Protein AF-A0A2V7QDY7-F1 (afdb_monomer_lite)

Radius of gyration: 29.7 Å; chains: 1; bounding box: 69×37×70 Å

Foldseek 3Di:
DWKAAPVQATQGDDPVNCQQQVHDCVQRHRDHPCVSCVVCPPHVNVVQLVVCLVPQDKDWDWDDGNHPVDPQKIWIWIWGQDPNRMIDIDIDIDHPPQDPVRVVVVVVVVVVVVVVVVLVVQQPDPDWDFDADPVGHTPDTHPNVCVVVVHDDPDD

pLDDT: mean 86.28, std 13.17, range [33.75, 97.44]

Sequence (156 aa):
MAAMAPDWTIAEWSAAAARIIAVPAERVLGRSIWTAFPAAKGTELERVFGEVFADGQPRTFLAPAGAPESPGTLLETRVTRGPGDHLTLAFRPVHEQLAPESRAAQLLSALEAERRLYLQLFSSLPTPGLVLTPDGQILDTNPEGAKLLGGADAAA

Structure (mmCIF, N/CA/C/O backbone):
data_AF-A0A2V7QDY7-F1
#
_entry.id   AF-A0A2V7QDY7-F1
#
loop_
_atom_site.group_PDB
_atom_site.id
_atom_site.type_symbol
_atom_site.label_atom_id
_atom_site.label_alt_id
_atom_site.label_comp_id
_atom_site.label_asym_id
_atom_site.label_entity_id
_atom_site.label_seq_id
_atom_site.pdbx_PDB_ins_code
_atom_site.Cartn_x
_atom_site.Cartn_y
_atom_site.Cartn_z
_atom_site.occupancy
_atom_site.B_iso_or_equiv
_atom_site.auth_seq_id
_atom_site.auth_comp_id
_atom_site.auth_asym_id
_atom_site.auth_atom_id
_atom_site.pdbx_PDB_model_num
ATOM 1 N N . MET A 1 1 ? -0.877 4.292 10.205 1.00 91.88 1 MET A N 1
ATOM 2 C CA . MET A 1 1 ? -1.957 3.748 11.048 1.00 91.88 1 MET A CA 1
ATOM 3 C C . MET A 1 1 ? -3.219 4.587 10.901 1.00 91.88 1 MET A C 1
ATOM 5 O O . MET A 1 1 ? -3.117 5.787 10.646 1.00 91.88 1 MET A O 1
ATOM 9 N N . ALA A 1 2 ? -4.375 3.959 11.048 1.00 95.31 2 ALA A N 1
ATOM 10 C CA . ALA A 1 2 ? -5.670 4.608 11.201 1.00 95.31 2 ALA A CA 1
ATOM 11 C C . ALA A 1 2 ? -6.451 3.923 12.328 1.00 95.31 2 ALA A C 1
ATOM 13 O O . ALA A 1 2 ? -6.161 2.768 12.652 1.00 95.31 2 ALA A O 1
ATOM 14 N N . ALA A 1 3 ? -7.431 4.616 12.898 1.00 96.31 3 ALA A N 1
ATOM 15 C CA . ALA A 1 3 ? -8.373 4.041 13.849 1.00 96.31 3 ALA A CA 1
ATOM 16 C C . ALA A 1 3 ? -9.804 4.360 13.420 1.00 96.31 3 ALA A C 1
ATOM 18 O O . ALA A 1 3 ? -10.085 5.466 12.953 1.00 96.31 3 ALA A O 1
ATOM 19 N N . MET A 1 4 ? -10.702 3.397 13.589 1.00 96.31 4 MET A N 1
ATOM 20 C CA . MET A 1 4 ? -12.127 3.551 13.325 1.00 96.31 4 MET A CA 1
ATOM 21 C C . MET A 1 4 ? -12.916 3.222 14.583 1.00 96.31 4 MET A C 1
ATOM 23 O O . MET A 1 4 ? -12.625 2.233 15.251 1.00 96.31 4 MET A O 1
ATOM 27 N N . ALA A 1 5 ? -13.910 4.041 14.884 1.00 96.50 5 ALA A N 1
ATOM 28 C CA . ALA A 1 5 ? -14.872 3.802 15.940 1.00 96.50 5 ALA A CA 1
ATOM 29 C C . ALA A 1 5 ? -15.863 2.677 15.552 1.00 96.50 5 ALA A C 1
ATOM 31 O O . ALA A 1 5 ? -15.967 2.321 14.371 1.00 96.50 5 ALA A O 1
ATOM 32 N N . PRO A 1 6 ? -16.608 2.116 16.526 1.00 94.38 6 PRO A N 1
ATOM 33 C CA . PRO A 1 6 ? -17.567 1.024 16.302 1.00 94.38 6 PRO A CA 1
ATOM 34 C C . PRO A 1 6 ? -18.679 1.315 15.284 1.00 94.38 6 PRO A C 1
ATOM 36 O O . PRO A 1 6 ? -19.265 0.399 14.716 1.00 94.38 6 PRO A O 1
ATOM 39 N N . ASP A 1 7 ? -18.982 2.590 15.052 1.00 95.06 7 ASP A N 1
ATOM 40 C CA . ASP A 1 7 ? -19.963 3.079 14.080 1.00 95.06 7 ASP A CA 1
ATOM 41 C C . ASP A 1 7 ? -19.372 3.271 12.668 1.00 95.06 7 ASP A C 1
ATOM 43 O O . ASP A 1 7 ? -20.009 3.866 11.797 1.00 95.06 7 ASP A O 1
ATOM 47 N N . TRP A 1 8 ? -18.158 2.761 12.435 1.00 95.50 8 TRP A N 1
ATOM 48 C CA . TRP A 1 8 ? -17.379 2.901 11.202 1.00 95.50 8 TRP A CA 1
ATOM 49 C C . TRP A 1 8 ? -16.825 4.306 10.941 1.00 95.50 8 TRP A C 1
ATOM 51 O O . TRP A 1 8 ? -16.327 4.568 9.840 1.00 95.50 8 TRP A O 1
ATOM 61 N N . THR A 1 9 ? -16.885 5.209 11.923 1.00 97.31 9 THR A N 1
ATOM 62 C CA . THR A 1 9 ? -16.315 6.555 11.814 1.00 97.31 9 THR A CA 1
ATOM 63 C C . THR A 1 9 ? -14.795 6.513 11.932 1.00 97.31 9 THR A C 1
ATOM 65 O O . THR A 1 9 ? -14.249 5.921 12.858 1.00 97.31 9 THR A O 1
ATOM 68 N N . ILE A 1 10 ? -14.080 7.168 11.018 1.00 97.31 10 ILE A N 1
ATOM 69 C CA . ILE A 1 10 ? -12.619 7.285 11.071 1.00 97.31 10 ILE A CA 1
ATOM 70 C C . ILE A 1 10 ? -12.250 8.270 12.187 1.00 97.31 10 ILE A C 1
ATOM 72 O O . ILE A 1 10 ? -12.399 9.485 12.035 1.00 97.31 10 ILE A O 1
ATOM 76 N N . ALA A 1 11 ? -11.778 7.733 13.310 1.00 97.00 11 ALA A N 1
ATOM 77 C CA . ALA A 1 11 ? -11.402 8.486 14.503 1.00 97.00 11 ALA A CA 1
ATOM 78 C C . ALA A 1 11 ? -9.972 9.035 14.408 1.00 97.00 11 ALA A C 1
ATOM 80 O O . ALA A 1 11 ? -9.704 10.152 14.843 1.00 97.00 11 ALA A O 1
ATOM 81 N N . GLU A 1 12 ? -9.059 8.276 13.793 1.00 96.56 12 GLU A N 1
ATOM 82 C CA . GLU A 1 12 ? -7.665 8.688 13.621 1.00 96.56 12 GLU A CA 1
ATOM 83 C C . GLU A 1 12 ? -7.138 8.367 12.226 1.00 96.56 12 GLU A C 1
ATOM 85 O O . GLU A 1 12 ? -7.426 7.318 11.644 1.00 96.56 12 GLU A O 1
ATOM 90 N N . TRP A 1 13 ? -6.282 9.253 11.718 1.00 97.19 13 TRP A N 1
ATOM 91 C CA . TRP A 1 13 ? -5.624 9.107 10.427 1.00 97.19 13 TRP A CA 1
ATOM 92 C C . TRP A 1 13 ? -4.207 9.677 10.490 1.00 97.19 13 TRP A C 1
ATOM 94 O O . TRP A 1 13 ? -4.002 10.888 10.481 1.00 97.19 13 TRP A O 1
ATOM 104 N N . SER A 1 14 ? -3.201 8.805 10.590 1.00 95.88 14 SER A N 1
ATOM 105 C CA . SER A 1 14 ? -1.805 9.262 10.690 1.00 95.88 14 SER A CA 1
ATOM 106 C C . SER A 1 14 ? -1.295 9.895 9.388 1.00 95.88 14 SER A C 1
ATOM 108 O O . SER A 1 14 ? -1.696 9.502 8.293 1.00 95.88 14 SER A O 1
ATOM 110 N N . ALA A 1 15 ? -0.281 10.761 9.487 1.00 93.69 15 ALA A N 1
ATOM 111 C CA . ALA A 1 15 ? 0.420 11.318 8.324 1.00 93.69 15 ALA A CA 1
ATOM 112 C C . ALA A 1 15 ? 1.029 10.239 7.400 1.00 93.69 15 ALA A C 1
ATOM 114 O O . ALA A 1 15 ? 1.154 10.429 6.192 1.00 93.69 15 ALA A O 1
ATOM 115 N N . ALA A 1 16 ? 1.410 9.079 7.948 1.00 90.25 16 ALA A N 1
ATOM 116 C CA . ALA A 1 16 ? 1.855 7.941 7.145 1.00 90.25 16 ALA A CA 1
ATOM 117 C C . ALA A 1 16 ? 0.703 7.306 6.349 1.00 90.25 16 ALA A C 1
ATOM 119 O O . ALA A 1 16 ? 0.884 7.005 5.175 1.00 90.25 16 ALA A O 1
ATOM 120 N N . ALA A 1 17 ? -0.481 7.154 6.956 1.00 91.50 17 ALA A N 1
ATOM 121 C CA . ALA A 1 17 ? -1.669 6.678 6.246 1.00 91.50 17 ALA A CA 1
ATOM 122 C C . ALA A 1 17 ? -2.072 7.644 5.123 1.00 91.50 17 ALA A C 1
ATOM 124 O O . ALA A 1 17 ? -2.329 7.198 4.009 1.00 91.50 17 ALA A O 1
ATOM 125 N N . ALA A 1 18 ? -2.032 8.955 5.385 1.00 92.38 18 ALA A N 1
ATOM 126 C CA . ALA A 1 18 ? -2.362 9.965 4.385 1.00 92.38 18 ALA A CA 1
ATOM 127 C C . ALA A 1 18 ? -1.483 9.884 3.133 1.00 92.38 18 ALA A C 1
ATOM 129 O O . ALA A 1 18 ? -1.994 9.995 2.022 1.00 92.38 18 ALA A O 1
ATOM 130 N N . ARG A 1 19 ? -0.182 9.632 3.311 1.00 88.38 19 ARG A N 1
ATOM 131 C CA . ARG A 1 19 ? 0.757 9.433 2.199 1.00 88.38 19 ARG A CA 1
ATOM 132 C C . ARG A 1 19 ? 0.502 8.118 1.462 1.00 88.38 19 ARG A C 1
ATOM 134 O O . ARG A 1 19 ? 0.282 8.132 0.263 1.00 88.38 19 ARG A O 1
ATOM 141 N N . ILE A 1 20 ? 0.451 6.993 2.180 1.00 86.25 20 ILE A N 1
ATOM 142 C CA . ILE A 1 20 ? 0.320 5.649 1.583 1.00 86.25 20 ILE A CA 1
ATOM 143 C C . ILE A 1 20 ? -0.996 5.469 0.810 1.00 86.25 20 ILE A C 1
ATOM 145 O O . ILE A 1 20 ? -1.027 4.823 -0.234 1.00 86.25 20 ILE A O 1
ATOM 149 N N . ILE A 1 21 ? -2.092 6.006 1.341 1.00 87.00 21 ILE A N 1
ATOM 150 C CA . ILE A 1 21 ? -3.426 5.906 0.735 1.00 87.00 21 ILE A CA 1
ATOM 151 C C . ILE A 1 21 ? -3.684 7.079 -0.228 1.00 87.00 21 ILE A C 1
ATOM 153 O O . ILE A 1 21 ? -4.682 7.075 -0.939 1.00 87.00 21 ILE A O 1
ATOM 157 N N . ALA A 1 22 ? -2.789 8.076 -0.261 1.00 89.00 22 ALA A N 1
ATOM 158 C CA . ALA A 1 22 ? -2.919 9.321 -1.018 1.00 89.00 22 ALA A CA 1
ATOM 159 C C . ALA A 1 22 ? -4.226 10.093 -0.741 1.00 89.00 22 ALA A C 1
ATOM 161 O O . ALA A 1 22 ? -4.786 10.750 -1.621 1.00 89.00 22 ALA A O 1
ATOM 162 N N . VAL A 1 23 ? -4.708 10.044 0.507 1.00 90.56 23 VAL A N 1
ATOM 163 C CA . VAL A 1 23 ? -5.884 10.800 0.958 1.00 90.56 23 VAL A CA 1
ATOM 164 C C . VAL A 1 23 ? -5.550 11.581 2.234 1.00 90.56 23 VAL A C 1
ATOM 166 O O . VAL A 1 23 ? -5.216 10.972 3.256 1.00 90.56 23 VAL A O 1
ATOM 169 N N . PRO A 1 24 ? -5.645 12.923 2.210 1.00 93.75 24 PRO A N 1
ATOM 170 C CA . PRO A 1 24 ? -5.319 13.759 3.359 1.00 93.75 24 PRO A CA 1
ATOM 171 C C . PRO A 1 24 ? -6.346 13.589 4.493 1.00 93.75 24 PRO A C 1
ATOM 173 O O . PRO A 1 24 ? -7.519 13.293 4.247 1.00 93.75 24 PRO A O 1
ATOM 176 N N . ALA A 1 25 ? -5.902 13.766 5.741 1.00 95.12 25 ALA A N 1
ATOM 177 C CA . ALA A 1 25 ? -6.690 13.472 6.943 1.00 95.12 25 ALA A CA 1
ATOM 178 C C . ALA A 1 25 ? -7.999 14.278 7.006 1.00 95.12 25 ALA A C 1
ATOM 180 O O . ALA A 1 25 ? -9.042 13.755 7.390 1.00 95.12 25 ALA A O 1
ATOM 181 N N . GLU A 1 26 ? -7.970 15.523 6.538 1.00 95.25 26 GLU A N 1
ATOM 182 C CA . GLU A 1 26 ? -9.091 16.467 6.533 1.00 95.25 26 GLU A CA 1
ATOM 183 C C . GLU A 1 26 ? -10.260 15.987 5.661 1.00 95.25 26 GLU A C 1
ATOM 185 O O . GLU A 1 26 ? -11.400 16.420 5.836 1.00 95.25 26 GLU A O 1
ATOM 190 N N . ARG A 1 27 ? -9.999 15.081 4.710 1.00 93.94 27 ARG A N 1
ATOM 191 C CA . ARG A 1 27 ? -11.042 14.501 3.857 1.00 93.94 27 ARG A CA 1
ATOM 192 C C . ARG A 1 27 ? -11.747 13.308 4.486 1.00 93.94 27 ARG A C 1
ATOM 194 O O . ARG A 1 27 ? -12.826 12.962 4.012 1.00 93.94 27 ARG A O 1
ATOM 201 N N . VAL A 1 28 ? -11.162 12.682 5.507 1.00 96.19 28 VAL A N 1
ATOM 202 C CA . VAL A 1 28 ? -11.609 11.374 6.014 1.00 96.19 28 VAL A CA 1
ATOM 203 C C . VAL A 1 28 ? -11.953 11.374 7.498 1.00 96.19 28 VAL A C 1
ATOM 205 O O . VAL A 1 28 ? -12.877 10.667 7.890 1.00 96.19 28 VAL A O 1
ATOM 208 N N . LEU A 1 29 ? -11.272 12.177 8.318 1.00 97.44 29 LEU A N 1
ATOM 209 C CA . LEU A 1 29 ? -11.525 12.245 9.756 1.00 97.44 29 LEU A CA 1
ATOM 210 C C . LEU A 1 29 ? -12.978 12.632 10.053 1.00 97.44 29 LEU A C 1
ATOM 212 O O . LEU A 1 29 ? -13.540 13.534 9.428 1.00 97.44 29 LEU A O 1
ATOM 216 N N . GLY A 1 30 ? -13.587 11.928 11.009 1.00 96.62 30 GLY A N 1
ATOM 217 C CA . GLY A 1 30 ? -14.977 12.138 11.420 1.00 96.62 30 GLY A CA 1
ATOM 218 C C . GLY A 1 30 ? -16.023 11.659 10.408 1.00 96.62 30 GLY A C 1
ATOM 219 O O . GLY A 1 30 ? -17.213 11.878 10.618 1.00 96.62 30 GLY A O 1
ATOM 220 N N . ARG A 1 31 ? -15.616 11.012 9.308 1.00 97.06 31 ARG A N 1
ATOM 221 C CA . ARG A 1 31 ? -16.533 10.426 8.320 1.00 97.06 31 ARG A CA 1
ATOM 222 C C . ARG A 1 31 ? -16.579 8.914 8.459 1.00 97.06 31 ARG A C 1
ATOM 224 O O . ARG A 1 31 ? -15.603 8.289 8.867 1.00 97.06 31 ARG A O 1
ATOM 231 N N . SER A 1 32 ? -17.691 8.320 8.035 1.00 96.06 32 SER A N 1
ATOM 232 C CA . SER A 1 32 ? -17.764 6.871 7.853 1.00 96.06 32 SER A CA 1
ATOM 233 C C . SER A 1 32 ? -16.788 6.417 6.763 1.00 96.06 32 SER A C 1
ATOM 235 O O . SER A 1 32 ? -16.738 7.025 5.686 1.00 96.06 32 SER A O 1
ATOM 237 N N . ILE A 1 33 ? -16.065 5.320 7.007 1.00 93.81 33 ILE A N 1
ATOM 238 C CA . ILE A 1 33 ? -15.167 4.695 6.024 1.00 93.81 33 ILE A CA 1
ATOM 239 C C . ILE A 1 33 ? -15.889 4.364 4.710 1.00 93.81 33 ILE A C 1
ATOM 241 O O . ILE A 1 33 ? -15.316 4.547 3.640 1.00 93.81 33 ILE A O 1
ATOM 245 N N . TRP A 1 34 ? -17.170 3.988 4.764 1.00 93.69 34 TRP A N 1
ATOM 246 C CA . TRP A 1 34 ? -17.971 3.650 3.580 1.00 93.69 34 TRP A CA 1
ATOM 247 C C . TRP A 1 34 ? -18.359 4.873 2.747 1.00 93.69 34 TRP A C 1
ATOM 249 O O . TRP A 1 34 ? -18.581 4.759 1.546 1.00 93.69 34 TRP A O 1
ATOM 259 N N . THR A 1 35 ? -18.416 6.051 3.367 1.00 93.75 35 THR A N 1
ATOM 260 C CA . THR A 1 35 ? -18.632 7.320 2.662 1.00 93.75 35 THR A CA 1
ATOM 261 C C . THR A 1 35 ? -17.321 7.860 2.100 1.00 93.75 35 THR A C 1
ATOM 263 O O . THR A 1 35 ? -17.300 8.403 0.999 1.00 93.75 35 THR A O 1
ATOM 266 N N . ALA A 1 36 ? -16.224 7.720 2.850 1.00 91.69 36 ALA A N 1
ATOM 267 C CA . ALA A 1 36 ? -14.896 8.151 2.424 1.00 91.69 36 ALA A CA 1
ATOM 268 C C . ALA A 1 36 ? -14.331 7.276 1.290 1.00 91.69 36 ALA A C 1
ATOM 270 O O . ALA A 1 36 ? -13.698 7.796 0.373 1.00 91.69 36 ALA A O 1
ATOM 271 N N . PHE A 1 37 ? -14.603 5.968 1.325 1.00 90.50 37 PHE A N 1
ATOM 272 C CA . PHE A 1 37 ? -14.146 4.985 0.343 1.00 90.50 37 PHE A CA 1
ATOM 273 C C . PHE A 1 37 ? -15.302 4.067 -0.098 1.00 90.50 37 PHE A C 1
ATOM 275 O O . PHE A 1 37 ? -15.333 2.890 0.262 1.00 90.50 37 PHE A O 1
ATOM 282 N N . PRO A 1 38 ? -16.251 4.559 -0.920 1.00 89.25 38 PRO A N 1
ATOM 283 C CA . PRO A 1 38 ? -17.413 3.772 -1.345 1.00 89.25 38 PRO A CA 1
ATOM 284 C C . PRO A 1 38 ? -17.046 2.487 -2.091 1.00 89.25 38 PRO A C 1
ATOM 286 O O . PRO A 1 38 ? -17.722 1.474 -1.947 1.00 89.25 38 PRO A O 1
ATOM 289 N N . ALA A 1 39 ? -15.942 2.512 -2.843 1.00 86.62 39 ALA A N 1
ATOM 290 C CA . ALA A 1 39 ? -15.431 1.358 -3.579 1.00 86.62 39 ALA A CA 1
ATOM 291 C C . ALA A 1 39 ? -14.932 0.219 -2.672 1.00 86.62 39 ALA A C 1
ATOM 293 O O . ALA A 1 39 ? -14.756 -0.896 -3.147 1.00 86.62 39 ALA A O 1
ATOM 294 N N . ALA A 1 40 ? -14.696 0.482 -1.382 1.00 85.38 40 ALA A N 1
ATOM 295 C CA . ALA A 1 40 ? -14.290 -0.545 -0.429 1.00 85.38 40 ALA A CA 1
ATOM 296 C C . ALA A 1 40 ? -15.477 -1.404 0.047 1.00 85.38 40 ALA A C 1
ATOM 298 O O . ALA A 1 40 ? -15.274 -2.503 0.570 1.00 85.38 40 ALA A O 1
ATOM 299 N N . LYS A 1 41 ? -16.713 -0.930 -0.147 1.00 87.12 41 LYS A N 1
ATOM 300 C CA . LYS A 1 41 ? -17.925 -1.676 0.192 1.00 87.12 41 LYS A CA 1
ATOM 301 C C . LYS A 1 41 ? -18.115 -2.856 -0.767 1.00 87.12 41 LYS A C 1
ATOM 303 O O . LYS A 1 41 ? -17.924 -2.722 -1.971 1.00 87.12 41 LYS A O 1
ATOM 308 N N . GLY A 1 42 ? -18.487 -4.012 -0.235 1.00 84.31 42 GLY A N 1
ATOM 309 C CA . GLY A 1 42 ? -18.626 -5.275 -0.959 1.00 84.31 42 GLY A CA 1
ATOM 310 C C . GLY A 1 42 ? -17.298 -5.968 -1.270 1.00 84.31 42 GLY A C 1
ATOM 311 O O . GLY A 1 42 ? -17.296 -6.990 -1.951 1.00 84.31 42 GLY A O 1
ATOM 312 N N . THR A 1 43 ? -16.171 -5.431 -0.793 1.00 88.25 43 THR A N 1
ATOM 313 C CA . THR A 1 43 ? -14.844 -6.029 -0.992 1.00 88.25 43 THR A CA 1
ATOM 314 C C . THR A 1 43 ? -14.416 -6.857 0.219 1.00 88.25 43 THR A C 1
ATOM 316 O O . THR A 1 43 ? -15.067 -6.858 1.267 1.00 88.25 43 THR A O 1
ATOM 319 N N . GLU A 1 44 ? -13.271 -7.532 0.103 1.00 86.38 44 GLU A N 1
ATOM 320 C CA . GLU A 1 44 ? -12.654 -8.252 1.218 1.00 86.38 44 GLU A CA 1
ATOM 321 C C . GLU A 1 44 ? -12.422 -7.364 2.453 1.00 86.38 44 GLU A C 1
ATOM 323 O O . GLU A 1 44 ? -12.499 -7.855 3.577 1.00 86.38 44 GLU A O 1
ATOM 328 N N . LEU A 1 45 ? -12.226 -6.057 2.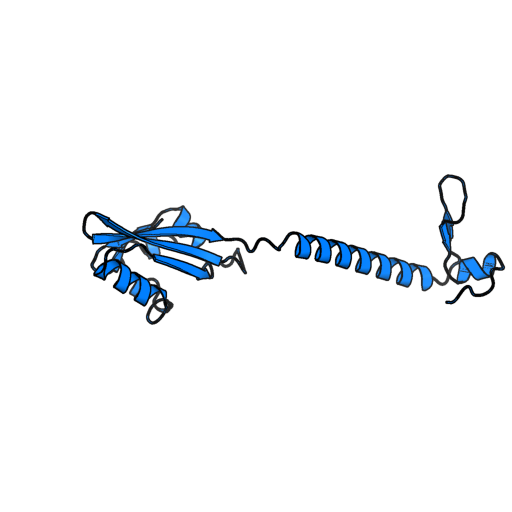267 1.00 88.31 45 LEU A N 1
ATOM 329 C CA . LEU A 1 45 ? -12.018 -5.113 3.361 1.00 88.31 45 LEU A CA 1
ATOM 330 C C . LEU A 1 45 ? -13.245 -5.014 4.283 1.00 88.31 45 LEU A C 1
ATOM 332 O O . LEU A 1 45 ? -13.091 -5.078 5.501 1.00 88.31 45 LEU A O 1
ATOM 336 N N . GLU A 1 46 ? -14.460 -4.928 3.728 1.00 92.44 46 GLU A N 1
ATOM 337 C CA . GLU A 1 46 ? -15.697 -4.901 4.528 1.00 92.44 46 GLU A CA 1
ATOM 338 C C . GLU A 1 46 ? -15.895 -6.206 5.301 1.00 92.44 46 GLU A C 1
ATOM 340 O O . GLU A 1 46 ? -16.188 -6.180 6.499 1.00 92.44 46 GLU A O 1
ATOM 345 N N . ARG A 1 47 ? -15.644 -7.345 4.645 1.00 93.25 47 ARG A N 1
ATOM 346 C CA . ARG A 1 47 ? -15.698 -8.665 5.282 1.00 93.25 47 ARG A CA 1
ATOM 347 C C . ARG A 1 47 ? -14.720 -8.750 6.454 1.00 93.25 47 ARG A C 1
ATOM 349 O O . ARG A 1 47 ? -15.128 -9.071 7.565 1.00 93.25 47 ARG A O 1
ATOM 356 N N . VAL A 1 48 ? -13.445 -8.426 6.229 1.00 93.94 48 VAL A N 1
ATOM 357 C CA . VAL A 1 48 ? -12.396 -8.493 7.257 1.00 93.94 48 VAL A CA 1
ATOM 358 C C . VAL A 1 48 ? -12.733 -7.601 8.446 1.00 93.94 48 VAL A C 1
ATOM 360 O O . VAL A 1 48 ? -12.575 -8.027 9.588 1.00 93.94 48 VAL A O 1
ATOM 363 N N . PHE A 1 49 ? -13.220 -6.386 8.205 1.00 94.56 49 PHE A N 1
ATOM 364 C CA . PHE A 1 49 ? -13.601 -5.480 9.283 1.00 94.56 49 PHE A CA 1
ATOM 365 C C . PHE A 1 49 ? -14.745 -6.043 10.122 1.00 94.56 49 PHE A C 1
ATOM 367 O O . PHE A 1 49 ? -14.640 -6.054 11.348 1.00 94.56 49 PHE A O 1
ATOM 374 N N . GLY A 1 50 ? -15.802 -6.546 9.477 1.00 93.81 50 GLY A N 1
ATOM 375 C CA . GLY A 1 50 ? -16.927 -7.171 10.167 1.00 93.81 50 GLY A CA 1
ATOM 376 C C . GLY A 1 50 ? -16.501 -8.382 10.995 1.00 93.81 50 GLY A C 1
ATOM 377 O O . GLY A 1 50 ? -16.908 -8.515 12.147 1.00 93.81 50 GLY A O 1
ATOM 378 N N . GLU A 1 51 ? -15.631 -9.230 10.447 1.00 95.81 51 GLU A N 1
ATOM 379 C CA . GLU A 1 51 ? -15.161 -10.414 11.156 1.00 95.81 51 GLU A CA 1
ATOM 380 C C . GLU A 1 51 ? -14.282 -10.054 12.368 1.00 95.81 51 GLU A C 1
ATOM 382 O O . GLU A 1 51 ? -14.551 -10.542 13.461 1.00 95.81 51 GLU A O 1
ATOM 387 N N . VAL A 1 52 ? -13.292 -9.159 12.217 1.00 96.81 52 VAL A N 1
ATOM 388 C CA . VAL A 1 52 ? -12.418 -8.716 13.330 1.00 96.81 52 VAL A CA 1
ATOM 389 C C . VAL A 1 52 ? -13.235 -8.015 14.413 1.00 96.81 52 VAL A C 1
ATOM 391 O O . VAL A 1 52 ? -12.945 -8.139 15.603 1.00 96.81 52 VAL A O 1
ATOM 394 N N . PHE A 1 53 ? -14.266 -7.271 14.019 1.00 93.94 53 PHE A N 1
ATOM 395 C CA . PHE A 1 53 ? -15.173 -6.649 14.970 1.00 93.94 53 PHE A CA 1
ATOM 396 C C . PHE A 1 53 ? -15.955 -7.706 15.767 1.00 93.94 53 PHE A C 1
ATOM 398 O O . PHE A 1 53 ? -16.046 -7.602 16.992 1.00 93.94 53 PHE A O 1
ATOM 405 N N . ALA A 1 54 ? -16.458 -8.748 15.095 1.00 93.44 54 ALA A N 1
ATOM 406 C CA . ALA A 1 54 ? -17.262 -9.807 15.701 1.00 93.44 54 ALA A CA 1
ATOM 407 C C . ALA A 1 54 ? -16.462 -10.738 16.627 1.00 93.44 54 ALA A C 1
ATOM 409 O O . ALA A 1 54 ? -16.891 -10.990 17.751 1.00 93.44 54 ALA A O 1
ATOM 410 N N . ASP A 1 55 ? -15.315 -11.248 16.171 1.00 95.12 55 ASP A N 1
ATOM 411 C CA . ASP A 1 55 ? -14.533 -12.260 16.897 1.00 95.12 55 ASP A CA 1
ATOM 412 C C . ASP A 1 55 ? -13.334 -11.688 17.674 1.00 95.12 55 ASP A C 1
ATOM 414 O O . ASP A 1 55 ? -12.747 -12.382 18.508 1.00 95.12 55 ASP A O 1
ATOM 418 N N . GLY A 1 56 ? -12.971 -10.425 17.425 1.00 93.81 56 GLY A N 1
ATOM 419 C CA . GLY A 1 56 ? -11.810 -9.765 18.027 1.00 93.81 56 GLY A CA 1
ATOM 420 C C . GLY A 1 56 ? -10.459 -10.280 17.520 1.00 93.81 56 GLY A C 1
ATOM 421 O O . GLY A 1 56 ? -9.420 -9.796 17.974 1.00 93.81 56 GLY A O 1
ATOM 422 N N . GLN A 1 57 ? -10.439 -11.244 16.597 1.00 96.38 57 GLN A N 1
ATOM 423 C CA . GLN A 1 57 ? -9.220 -11.871 16.104 1.00 96.38 57 GLN A CA 1
ATOM 424 C C . GLN A 1 57 ? -8.549 -10.986 15.053 1.00 96.38 57 GLN A C 1
ATOM 426 O O . GLN A 1 57 ? -9.191 -10.602 14.073 1.00 96.38 57 GLN A O 1
ATOM 431 N N . PRO A 1 58 ? -7.250 -10.669 15.207 1.00 96.62 58 PRO A N 1
ATOM 432 C CA . PRO A 1 58 ? -6.508 -9.913 14.210 1.00 96.62 58 PRO A CA 1
ATOM 433 C C . PRO A 1 58 ? -6.514 -10.593 12.842 1.00 96.62 58 PRO A C 1
ATOM 435 O O . PRO A 1 58 ? -6.297 -11.800 12.741 1.00 96.62 58 PRO A O 1
ATOM 438 N N . ARG A 1 59 ? -6.661 -9.802 11.781 1.00 97.12 59 ARG A N 1
ATOM 439 C CA . ARG A 1 59 ? -6.551 -10.277 10.396 1.00 97.12 59 ARG A CA 1
ATOM 440 C C . ARG A 1 59 ? -5.602 -9.393 9.601 1.00 97.12 59 ARG A C 1
ATOM 442 O O . ARG A 1 59 ? -5.521 -8.188 9.839 1.00 97.12 59 ARG A O 1
ATOM 449 N N . THR A 1 60 ? -4.907 -9.996 8.646 1.00 94.12 60 THR A N 1
ATOM 450 C CA . THR A 1 60 ? -4.016 -9.302 7.713 1.00 94.12 60 THR A CA 1
ATOM 451 C C . THR A 1 60 ? -4.412 -9.662 6.292 1.00 94.12 60 THR A C 1
ATOM 453 O O . THR A 1 60 ? -4.689 -10.826 6.014 1.00 94.12 60 THR A O 1
ATOM 456 N N . PHE A 1 61 ? -4.425 -8.678 5.400 1.00 89.62 61 PHE A N 1
ATOM 457 C CA . PHE A 1 61 ? -4.670 -8.887 3.975 1.00 89.62 61 PHE A CA 1
ATOM 458 C C . PHE A 1 61 ? -3.803 -7.948 3.132 1.00 89.62 61 PHE A C 1
ATOM 460 O O . PHE A 1 61 ? -3.276 -6.949 3.634 1.00 89.62 61 PHE A O 1
ATOM 467 N N . LEU A 1 62 ? -3.653 -8.284 1.850 1.00 88.00 62 LEU A N 1
ATOM 468 C CA . LEU A 1 62 ? -2.950 -7.472 0.861 1.00 88.00 62 LEU A CA 1
ATOM 469 C C . LEU A 1 62 ? -3.971 -6.777 -0.037 1.00 88.00 62 LEU A C 1
ATOM 471 O O . LEU A 1 62 ? -4.875 -7.417 -0.565 1.00 88.00 62 LEU A O 1
ATOM 475 N N . ALA A 1 63 ? -3.801 -5.475 -0.237 1.00 81.31 63 ALA A N 1
ATOM 476 C CA . ALA A 1 63 ? -4.588 -4.698 -1.187 1.00 81.31 63 ALA A CA 1
ATOM 477 C C . ALA A 1 63 ? -3.670 -3.796 -2.020 1.00 81.31 63 ALA A C 1
ATOM 479 O O . ALA A 1 63 ? -2.595 -3.435 -1.546 1.00 81.31 63 ALA A O 1
ATOM 480 N N . PRO A 1 64 ? -4.051 -3.397 -3.242 1.00 74.50 64 PRO A N 1
ATOM 481 C CA . PRO A 1 64 ? -3.297 -2.396 -3.991 1.00 74.50 64 PRO A CA 1
ATOM 482 C C . PRO A 1 64 ? -3.167 -1.099 -3.183 1.00 74.50 64 PRO A C 1
ATOM 484 O O . PRO A 1 64 ? -4.145 -0.636 -2.589 1.00 74.50 64 PRO A O 1
ATOM 487 N N . ALA A 1 65 ? -1.977 -0.496 -3.157 1.00 74.25 65 ALA A N 1
ATOM 488 C CA . ALA A 1 65 ? -1.828 0.840 -2.591 1.00 74.25 65 ALA A CA 1
ATOM 489 C C . ALA A 1 65 ? -2.632 1.855 -3.428 1.00 74.25 65 ALA A C 1
ATOM 491 O O . ALA A 1 65 ? -2.602 1.823 -4.656 1.00 74.25 65 ALA A O 1
ATOM 492 N N . GLY A 1 66 ? -3.348 2.769 -2.764 1.00 64.50 66 GLY A N 1
ATOM 493 C CA . GLY A 1 66 ? -4.149 3.807 -3.430 1.00 64.50 66 GLY A CA 1
ATOM 494 C C . GLY A 1 66 ? -3.328 4.966 -4.008 1.00 64.50 66 GLY A C 1
ATOM 495 O O . GLY A 1 66 ? -3.892 5.854 -4.645 1.00 64.50 66 GLY A O 1
ATOM 496 N N . ALA A 1 67 ? -2.011 4.984 -3.777 1.00 62.09 67 ALA A N 1
ATOM 497 C CA . ALA A 1 67 ? -1.143 6.079 -4.181 1.00 62.09 67 ALA A CA 1
ATOM 498 C C . ALA A 1 67 ? -0.719 5.969 -5.663 1.00 62.09 67 ALA A C 1
ATOM 500 O O . ALA A 1 67 ? -0.064 4.994 -6.043 1.00 62.09 67 ALA A O 1
ATOM 501 N N . PRO A 1 68 ? -1.018 6.980 -6.505 1.00 56.34 68 PRO A N 1
ATOM 502 C CA . PRO A 1 68 ? -0.671 6.966 -7.932 1.00 56.34 68 PRO A CA 1
ATOM 503 C C . PRO A 1 68 ? 0.844 7.019 -8.191 1.00 56.34 68 PRO A C 1
ATOM 505 O O . PRO A 1 68 ? 1.304 6.669 -9.272 1.00 56.34 68 PRO A O 1
ATOM 508 N N . GLU A 1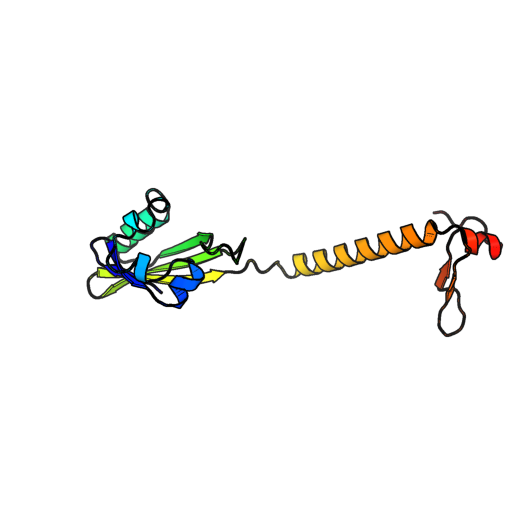 69 ? 1.623 7.435 -7.195 1.00 55.94 69 GLU A N 1
ATOM 509 C CA . GLU A 1 69 ? 3.085 7.554 -7.231 1.00 55.94 69 GLU A CA 1
ATOM 510 C C . GLU A 1 69 ? 3.833 6.226 -7.009 1.00 55.94 69 GLU A C 1
ATOM 512 O O . GLU A 1 69 ? 5.060 6.193 -7.061 1.00 55.94 69 GLU A O 1
ATOM 517 N N . SER A 1 70 ? 3.130 5.114 -6.761 1.00 57.62 70 SER A N 1
ATOM 518 C CA . SER A 1 70 ? 3.748 3.791 -6.565 1.00 57.62 70 SER A CA 1
ATOM 519 C C . SER A 1 70 ? 2.968 2.665 -7.263 1.00 57.62 70 SER A C 1
ATOM 521 O O . SER A 1 70 ? 2.449 1.762 -6.594 1.00 57.62 70 SER A O 1
ATOM 523 N N . PRO A 1 71 ? 2.874 2.685 -8.608 1.00 58.53 71 PRO A N 1
ATOM 524 C CA . PRO A 1 71 ? 2.221 1.618 -9.362 1.00 58.53 71 PRO A CA 1
ATOM 525 C C . PRO A 1 71 ? 2.893 0.264 -9.078 1.00 58.53 71 PRO A C 1
ATOM 527 O O . PRO A 1 71 ? 4.114 0.143 -9.139 1.00 58.53 71 PRO A O 1
ATOM 530 N N . GLY A 1 72 ? 2.091 -0.749 -8.733 1.00 64.62 72 GLY A N 1
ATOM 531 C CA . GLY A 1 72 ? 2.566 -2.105 -8.415 1.00 64.62 72 GLY A CA 1
ATOM 532 C C . GLY A 1 72 ? 2.957 -2.352 -6.951 1.00 64.62 72 GLY A C 1
ATOM 533 O O . GLY A 1 72 ? 3.353 -3.461 -6.612 1.00 64.62 72 GLY A O 1
ATOM 534 N N . THR A 1 73 ? 2.829 -1.368 -6.053 1.00 74.56 73 THR A N 1
ATOM 535 C CA . THR A 1 73 ? 3.039 -1.610 -4.614 1.00 74.56 73 THR A CA 1
ATOM 536 C C . THR A 1 73 ? 1.795 -2.225 -3.978 1.00 74.56 73 THR A C 1
ATOM 538 O O . THR A 1 73 ? 0.699 -1.663 -4.052 1.00 74.56 73 THR A O 1
ATOM 541 N N . LEU A 1 74 ? 1.975 -3.362 -3.304 1.00 83.81 74 LEU A N 1
ATOM 542 C CA . LEU A 1 74 ? 0.944 -3.946 -2.456 1.00 83.81 74 LEU A CA 1
ATOM 543 C C . LEU A 1 74 ? 1.023 -3.340 -1.058 1.00 83.81 74 LEU A C 1
ATOM 545 O O . LEU A 1 74 ? 2.093 -3.017 -0.544 1.00 83.81 74 LEU A O 1
ATOM 549 N N . LEU A 1 75 ? -0.131 -3.187 -0.432 1.00 87.38 75 LEU A N 1
ATOM 550 C CA . LEU A 1 75 ? -0.274 -2.706 0.923 1.00 87.38 75 LEU A CA 1
ATOM 551 C C . LEU A 1 75 ? -0.732 -3.846 1.823 1.00 87.38 75 LEU A C 1
ATOM 553 O O . LEU A 1 75 ? -1.876 -4.293 1.743 1.00 87.38 75 LEU A O 1
ATOM 557 N N . GLU A 1 76 ? 0.154 -4.281 2.713 1.00 91.50 76 GLU A N 1
ATOM 558 C CA . GLU A 1 76 ? -0.221 -5.148 3.820 1.00 91.50 76 GLU A CA 1
ATOM 559 C C . GLU A 1 76 ? -0.971 -4.317 4.859 1.00 91.50 76 GLU A C 1
ATOM 561 O O . GLU A 1 76 ? -0.441 -3.354 5.423 1.00 91.50 76 GLU A O 1
ATOM 566 N N . THR A 1 77 ? -2.227 -4.684 5.092 1.00 92.88 77 THR A N 1
ATOM 567 C CA . THR A 1 77 ? -3.084 -4.049 6.088 1.00 92.88 77 THR A CA 1
ATOM 568 C C . THR A 1 77 ? -3.382 -5.049 7.186 1.00 92.88 77 THR A C 1
ATOM 570 O O . THR A 1 77 ? -4.033 -6.066 6.954 1.00 92.88 77 THR A O 1
ATOM 573 N N . ARG A 1 78 ? -2.921 -4.743 8.399 1.00 95.69 78 ARG A N 1
ATOM 574 C CA . ARG A 1 78 ? -3.255 -5.496 9.607 1.00 95.69 78 ARG A CA 1
ATOM 575 C C . ARG A 1 78 ? -4.357 -4.775 10.366 1.00 95.69 78 ARG A C 1
ATOM 577 O O . ARG A 1 78 ? -4.196 -3.610 10.725 1.00 95.69 78 ARG A O 1
ATOM 584 N N . VAL A 1 79 ? -5.438 -5.491 10.639 1.00 97.19 79 VAL A N 1
ATOM 585 C CA . VAL A 1 79 ? -6.619 -5.005 11.351 1.00 97.19 79 VAL A CA 1
ATOM 586 C C . VAL A 1 79 ? -6.689 -5.684 12.712 1.00 97.19 79 VAL A C 1
ATOM 588 O O . VAL A 1 79 ? -6.591 -6.907 12.813 1.00 97.19 79 VAL A O 1
ATOM 591 N N . THR A 1 80 ? -6.851 -4.892 13.766 1.00 97.19 80 THR A N 1
ATOM 592 C CA . THR A 1 80 ? -6.970 -5.366 15.151 1.00 97.19 80 THR A CA 1
ATOM 593 C C . THR A 1 80 ? -8.084 -4.624 15.871 1.00 97.19 80 THR A C 1
ATOM 595 O O . THR A 1 80 ? -8.229 -3.420 15.673 1.00 97.19 80 THR A O 1
ATOM 598 N N . ARG A 1 81 ? -8.816 -5.298 16.762 1.00 97.31 81 ARG A N 1
ATOM 599 C CA . ARG A 1 81 ? -9.735 -4.639 17.698 1.00 97.31 81 ARG A CA 1
ATOM 600 C C . ARG A 1 81 ? -8.953 -4.127 18.912 1.00 97.31 81 ARG A C 1
ATOM 602 O O . ARG A 1 81 ? -8.265 -4.895 19.579 1.00 97.31 81 ARG A O 1
ATOM 609 N N . GLY A 1 82 ? -9.007 -2.822 19.140 1.00 91.31 82 GLY A N 1
ATOM 610 C CA . GLY A 1 82 ? -8.370 -2.102 20.238 1.00 91.31 82 GLY A CA 1
ATOM 611 C C . GLY A 1 82 ? -9.367 -1.684 21.328 1.00 91.31 82 GLY A C 1
ATOM 612 O O . GLY A 1 82 ? -10.520 -2.121 21.325 1.00 91.31 82 GLY A O 1
ATOM 613 N N . PRO A 1 83 ? -8.936 -0.840 22.283 1.00 88.94 83 PRO A N 1
ATOM 614 C CA . PRO A 1 83 ? -9.784 -0.352 23.369 1.00 88.94 83 PRO A CA 1
ATOM 615 C C . PRO A 1 83 ? -11.051 0.354 22.869 1.00 88.94 83 PRO A C 1
ATOM 617 O O . PRO A 1 83 ? -11.033 1.028 21.840 1.00 88.94 83 PRO A O 1
ATOM 620 N N . GLY A 1 84 ? -12.152 0.217 23.615 1.00 90.06 84 GLY A N 1
ATOM 621 C CA . GLY A 1 84 ? -13.432 0.839 23.255 1.00 90.06 84 GLY A CA 1
ATOM 622 C C . GLY A 1 84 ? -13.977 0.368 21.904 1.00 90.06 84 GLY A C 1
ATOM 623 O O . GLY A 1 84 ? -14.612 1.152 21.204 1.00 90.06 84 GLY A O 1
ATOM 624 N N . ASP A 1 85 ? -13.661 -0.868 21.509 1.00 92.88 85 ASP A N 1
ATOM 625 C CA . ASP A 1 85 ? -14.088 -1.509 20.259 1.00 92.88 85 ASP A CA 1
ATOM 626 C C . ASP A 1 85 ? -13.668 -0.789 18.979 1.00 92.88 85 ASP A C 1
ATOM 628 O O . ASP A 1 85 ? -14.225 -1.017 17.907 1.00 92.88 85 ASP A O 1
ATOM 632 N N . HIS A 1 86 ? -12.634 0.044 19.070 1.00 95.56 86 HIS A N 1
ATOM 633 C CA . HIS A 1 86 ? -12.071 0.678 17.893 1.00 95.56 86 HIS A CA 1
ATOM 634 C C . HIS A 1 86 ? -11.291 -0.339 17.064 1.00 95.56 86 HIS A C 1
ATOM 636 O O . HIS A 1 86 ? -10.512 -1.128 17.596 1.00 95.56 86 HIS A O 1
ATOM 642 N N . LEU A 1 87 ? -11.441 -0.298 15.745 1.00 96.94 87 LEU A N 1
ATOM 643 C CA . LEU A 1 87 ? -10.573 -1.043 14.841 1.00 96.94 87 LEU A CA 1
ATOM 644 C C . LEU A 1 87 ? -9.335 -0.208 14.530 1.00 96.94 87 LEU A C 1
ATOM 646 O O . LEU A 1 87 ? -9.433 0.908 14.026 1.00 96.94 87 LEU A O 1
ATOM 650 N N . THR A 1 88 ? -8.159 -0.760 14.798 1.00 96.88 88 THR A N 1
ATOM 651 C CA . THR A 1 88 ? -6.872 -0.173 14.426 1.00 96.88 88 THR A CA 1
ATOM 652 C C . THR A 1 88 ? -6.351 -0.839 13.163 1.00 96.88 88 THR A C 1
ATOM 654 O O . THR A 1 88 ? -6.309 -2.065 13.065 1.00 96.88 88 THR A O 1
ATOM 657 N N . LEU A 1 89 ? -5.942 -0.018 12.198 1.00 95.25 89 LEU A N 1
ATOM 658 C CA . LEU A 1 89 ? -5.385 -0.443 10.922 1.00 95.25 89 LEU A CA 1
ATOM 659 C C . LEU A 1 89 ? -3.921 -0.022 10.850 1.00 95.25 89 LEU A C 1
ATOM 661 O O . LEU A 1 89 ? -3.604 1.172 10.787 1.00 95.25 89 LEU A O 1
ATOM 665 N N . ALA A 1 90 ? -3.019 -0.996 10.831 1.00 94.38 90 ALA A N 1
ATOM 666 C CA . ALA A 1 90 ? -1.607 -0.782 10.558 1.00 94.38 90 ALA A CA 1
ATOM 667 C C . ALA A 1 90 ? -1.316 -1.088 9.086 1.00 94.38 90 ALA A C 1
ATOM 669 O O . ALA A 1 90 ? -1.717 -2.125 8.567 1.00 94.38 90 ALA A O 1
ATOM 670 N N . PHE A 1 91 ? -0.608 -0.172 8.432 1.00 91.88 91 PHE A N 1
ATOM 671 C CA . PHE A 1 91 ? -0.315 -0.219 7.004 1.00 91.88 91 PHE A CA 1
ATOM 672 C C . PHE A 1 91 ? 1.183 -0.421 6.809 1.00 91.88 91 PHE A C 1
ATOM 674 O O . PHE A 1 91 ? 1.972 0.355 7.359 1.00 91.88 91 PHE A O 1
ATOM 681 N N . ARG A 1 92 ? 1.569 -1.419 6.015 1.00 89.31 92 ARG A N 1
ATOM 682 C CA . ARG A 1 92 ? 2.957 -1.666 5.628 1.00 89.31 92 ARG A CA 1
ATOM 683 C C . ARG A 1 92 ? 3.046 -1.829 4.108 1.00 89.31 92 ARG A C 1
ATOM 685 O O . ARG A 1 92 ? 2.476 -2.778 3.575 1.00 89.31 92 ARG A O 1
ATOM 692 N N . PRO A 1 93 ? 3.744 -0.930 3.393 1.00 86.00 93 PRO A N 1
ATOM 693 C CA . PRO A 1 93 ? 3.983 -1.131 1.973 1.00 86.00 93 PRO A CA 1
ATOM 694 C C . PRO A 1 93 ? 4.879 -2.358 1.783 1.00 86.00 93 PRO A C 1
ATOM 696 O O . PRO A 1 93 ? 5.909 -2.505 2.446 1.00 86.00 93 PRO A O 1
ATOM 699 N N . VAL A 1 94 ? 4.468 -3.233 0.877 1.00 83.12 94 VAL A N 1
ATOM 700 C CA . VAL A 1 94 ? 5.217 -4.396 0.420 1.00 83.12 94 VAL A CA 1
ATOM 701 C C . VAL A 1 94 ? 5.594 -4.110 -1.022 1.00 83.12 94 VAL A C 1
ATOM 703 O O . VAL A 1 94 ? 4.754 -4.079 -1.921 1.00 83.12 94 VAL A O 1
ATOM 706 N N . HIS A 1 95 ? 6.870 -3.811 -1.229 1.00 69.38 95 HIS A N 1
ATOM 707 C CA . HI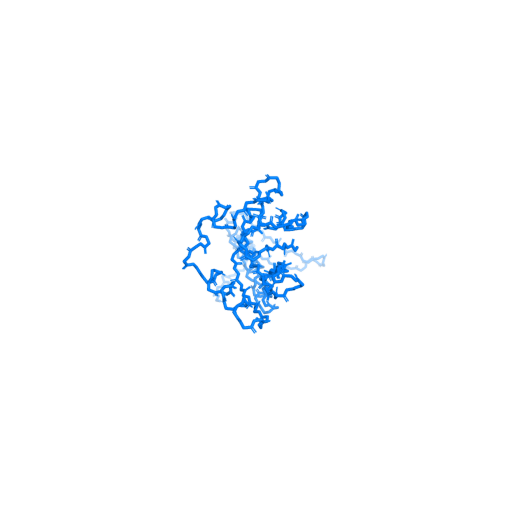S A 1 95 ? 7.418 -3.703 -2.571 1.00 69.38 95 HIS A CA 1
ATOM 708 C C . HIS A 1 95 ? 7.628 -5.122 -3.069 1.00 69.38 95 HIS A C 1
ATOM 710 O O . HIS A 1 95 ? 8.182 -5.951 -2.341 1.00 69.38 95 HIS A O 1
ATOM 716 N N . GLU A 1 96 ? 7.168 -5.408 -4.281 1.00 60.12 96 GLU A N 1
ATOM 717 C CA . GLU A 1 96 ? 7.488 -6.665 -4.935 1.00 60.12 96 GLU A CA 1
ATOM 718 C C . GLU A 1 96 ? 9.003 -6.688 -5.160 1.00 60.12 96 GLU A C 1
ATOM 720 O O . GLU A 1 96 ? 9.558 -6.055 -6.058 1.00 60.12 96 GLU A O 1
ATOM 725 N N . GLN A 1 97 ? 9.705 -7.333 -4.237 1.00 52.50 97 GLN A N 1
ATOM 726 C CA . GLN A 1 97 ? 11.134 -7.517 -4.328 1.00 52.50 97 GLN A CA 1
ATOM 727 C C . GLN A 1 97 ? 11.318 -8.641 -5.342 1.00 52.50 97 GLN A C 1
ATOM 729 O O . GLN A 1 97 ? 11.109 -9.807 -5.011 1.00 52.50 97 GLN A O 1
ATOM 734 N N . LEU A 1 98 ? 11.631 -8.276 -6.592 1.00 58.66 98 LEU A N 1
ATOM 735 C CA . LEU A 1 98 ? 11.988 -9.241 -7.632 1.00 58.66 98 LEU A CA 1
ATOM 736 C C . LEU A 1 98 ? 12.943 -10.265 -7.018 1.00 58.66 98 LEU A C 1
ATOM 738 O O . LEU A 1 98 ? 13.943 -9.878 -6.397 1.00 58.66 98 LEU A O 1
ATOM 742 N N . ALA A 1 99 ? 12.614 -11.552 -7.154 1.00 61.28 99 ALA A N 1
ATOM 743 C CA . ALA A 1 99 ? 13.454 -12.615 -6.629 1.00 61.28 99 ALA A CA 1
ATOM 744 C C . ALA A 1 99 ? 14.905 -12.395 -7.108 1.00 61.28 99 ALA A C 1
ATOM 746 O O . ALA A 1 99 ? 15.107 -11.905 -8.226 1.00 61.28 99 ALA A O 1
ATOM 747 N N . PRO A 1 100 ? 15.931 -12.728 -6.305 1.00 61.56 100 PRO A N 1
ATOM 748 C CA . PRO A 1 100 ? 17.331 -12.554 -6.703 1.00 61.56 100 PRO A CA 1
ATOM 749 C C . PRO A 1 100 ? 17.629 -13.144 -8.091 1.00 61.56 100 PRO A C 1
ATOM 751 O O . PRO A 1 100 ? 18.338 -12.532 -8.889 1.00 61.56 100 PRO A O 1
ATOM 754 N N . GLU A 1 101 ? 17.000 -14.280 -8.402 1.00 65.81 101 GLU A N 1
ATOM 755 C CA . GLU A 1 101 ? 17.036 -14.942 -9.709 1.00 65.81 101 GLU A CA 1
ATOM 756 C C . GLU A 1 101 ? 16.442 -14.071 -10.828 1.00 65.81 101 GLU A C 1
ATOM 758 O O . GLU A 1 101 ? 17.046 -13.928 -11.888 1.00 65.81 101 GLU A O 1
ATOM 763 N N . SER A 1 102 ? 15.309 -13.406 -10.584 1.00 73.38 102 SER A N 1
ATOM 764 C CA . SER A 1 102 ? 14.675 -12.489 -11.539 1.00 73.38 102 SER A CA 1
ATOM 765 C C . SER A 1 102 ? 15.517 -11.237 -11.793 1.00 73.38 102 SER A C 1
ATOM 767 O O . SER A 1 102 ? 15.571 -10.755 -12.922 1.00 73.38 102 SER A O 1
ATOM 769 N N . ARG A 1 103 ? 16.219 -10.721 -10.776 1.00 71.00 103 ARG A N 1
ATOM 770 C CA . ARG A 1 103 ? 17.128 -9.575 -10.944 1.00 71.00 103 ARG A CA 1
ATOM 771 C C . ARG A 1 103 ? 18.366 -9.946 -11.761 1.00 71.00 103 ARG A C 1
ATOM 773 O O . ARG A 1 103 ? 18.765 -9.178 -12.633 1.00 71.00 103 ARG A O 1
ATOM 780 N N . ALA A 1 104 ? 18.953 -11.114 -11.503 1.00 80.12 104 ALA A N 1
ATOM 781 C CA . ALA A 1 104 ? 20.064 -11.631 -12.298 1.00 80.12 104 ALA A CA 1
ATOM 782 C C . ALA A 1 104 ? 19.641 -11.865 -13.758 1.00 80.12 104 ALA A C 1
ATOM 784 O O . ALA A 1 104 ? 20.342 -11.432 -14.670 1.00 80.12 104 ALA A O 1
ATOM 785 N N . ALA A 1 105 ? 18.461 -12.454 -13.980 1.00 80.19 105 ALA A N 1
ATOM 786 C CA . ALA A 1 105 ? 17.904 -12.663 -15.315 1.00 80.19 105 ALA A CA 1
ATOM 787 C C . ALA A 1 105 ? 17.663 -11.342 -16.066 1.00 80.19 105 ALA A C 1
ATOM 789 O O . ALA A 1 105 ? 17.969 -11.245 -17.251 1.00 80.19 105 ALA A O 1
ATOM 790 N N . GLN A 1 106 ? 17.173 -10.300 -15.385 1.00 79.62 106 GLN A N 1
ATOM 791 C CA . GLN A 1 106 ? 16.986 -8.977 -15.990 1.00 79.62 106 GLN A CA 1
ATOM 792 C C . GLN A 1 106 ? 18.311 -8.307 -16.369 1.00 79.62 106 GLN A C 1
ATOM 794 O O . GLN A 1 106 ? 18.416 -7.753 -17.460 1.00 79.62 106 GLN A O 1
ATOM 799 N N . LEU A 1 107 ? 19.329 -8.373 -15.504 1.00 86.69 107 LEU A N 1
ATOM 800 C CA . LEU A 1 107 ? 20.660 -7.833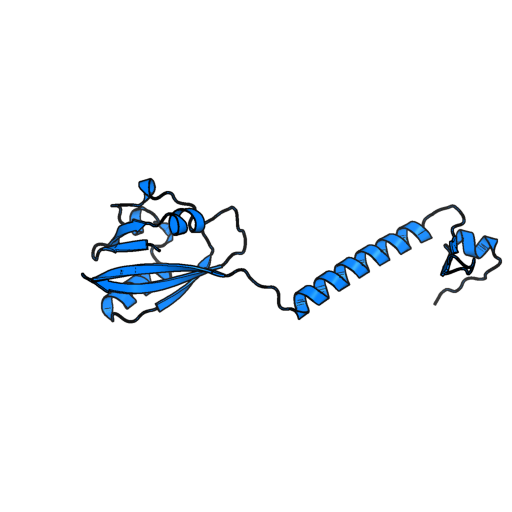 -15.809 1.00 86.69 107 LEU A CA 1
ATOM 801 C C . LEU A 1 107 ? 21.311 -8.571 -16.979 1.00 86.69 107 LEU A C 1
ATOM 803 O O . LEU A 1 107 ? 21.880 -7.934 -17.863 1.00 86.69 107 LEU A O 1
ATOM 807 N N . LEU A 1 108 ? 21.190 -9.900 -17.002 1.00 86.44 108 LEU A N 1
ATOM 808 C CA . LEU A 1 108 ? 21.692 -10.717 -18.099 1.00 86.44 108 LEU A CA 1
ATOM 809 C C . LEU A 1 108 ? 20.978 -10.371 -19.409 1.00 86.44 108 LEU A C 1
ATOM 811 O O . LEU A 1 108 ? 21.636 -10.118 -20.410 1.00 86.44 108 LEU A O 1
ATOM 815 N N . SER A 1 109 ? 19.648 -10.264 -19.388 1.00 85.69 109 SER A N 1
ATOM 816 C CA . SER A 1 109 ? 18.862 -9.892 -20.567 1.00 85.69 109 SER A CA 1
ATOM 817 C C . SER A 1 109 ? 19.207 -8.489 -21.085 1.00 85.69 109 SER A C 1
ATOM 819 O O . SER A 1 109 ? 19.316 -8.291 -22.295 1.00 85.69 109 SER A O 1
ATOM 821 N N . ALA A 1 110 ? 19.433 -7.521 -20.190 1.00 88.31 110 ALA A N 1
ATOM 822 C CA . ALA A 1 110 ? 19.860 -6.175 -20.568 1.00 88.31 110 ALA A CA 1
ATOM 823 C C . ALA A 1 110 ? 21.251 -6.177 -21.228 1.00 88.31 110 ALA A C 1
ATOM 825 O O . ALA A 1 110 ? 21.428 -5.578 -22.288 1.00 88.31 110 ALA A O 1
ATOM 826 N N . LEU A 1 111 ? 22.210 -6.908 -20.648 1.00 92.56 111 LEU A N 1
ATOM 827 C CA . LEU A 1 111 ? 23.552 -7.082 -21.209 1.00 92.56 111 LEU A CA 1
ATOM 828 C C . LEU A 1 111 ? 23.507 -7.773 -22.583 1.00 92.56 111 LEU A C 1
ATOM 830 O O . LEU A 1 111 ? 24.198 -7.371 -23.517 1.00 92.56 111 LEU A O 1
ATOM 834 N N . GLU A 1 112 ? 22.676 -8.805 -22.731 1.00 91.62 112 GLU A N 1
ATOM 835 C CA . GLU A 1 112 ? 22.480 -9.510 -24.001 1.00 91.62 112 GLU A CA 1
ATOM 836 C C . GLU A 1 112 ? 21.888 -8.600 -25.081 1.00 91.62 112 GLU A C 1
ATOM 838 O O . GLU A 1 112 ? 22.300 -8.675 -26.242 1.00 91.62 112 GLU A O 1
ATOM 843 N N . ALA A 1 113 ? 20.942 -7.729 -24.716 1.00 91.56 113 ALA A N 1
ATOM 844 C CA . ALA A 1 113 ? 20.360 -6.756 -25.633 1.00 91.56 113 ALA A CA 1
ATOM 845 C C . ALA A 1 113 ? 21.398 -5.721 -26.093 1.00 91.56 113 ALA A C 1
ATOM 847 O O . ALA A 1 113 ? 21.506 -5.458 -27.291 1.00 91.56 113 ALA A O 1
ATOM 848 N N . GLU A 1 114 ? 22.201 -5.186 -25.171 1.00 92.62 114 GLU A N 1
ATOM 849 C CA . GLU A 1 114 ? 23.283 -4.250 -25.488 1.00 92.62 114 GLU A CA 1
ATOM 850 C C . GLU A 1 114 ? 24.332 -4.893 -26.403 1.00 92.62 114 GLU A C 1
ATOM 852 O O . GLU A 1 114 ? 24.675 -4.336 -27.448 1.00 92.62 114 GLU A O 1
ATOM 857 N N . ARG A 1 115 ? 24.772 -6.117 -26.079 1.00 91.00 115 ARG A N 1
ATOM 858 C CA . ARG A 1 115 ? 25.724 -6.866 -26.908 1.00 91.00 115 ARG A CA 1
ATOM 859 C C . ARG A 1 115 ? 25.172 -7.127 -28.307 1.00 91.00 115 ARG A C 1
ATOM 861 O O . ARG A 1 115 ? 25.902 -7.004 -29.288 1.00 91.00 115 ARG A O 1
ATOM 868 N N . ARG A 1 116 ? 23.886 -7.472 -28.417 1.00 91.75 116 ARG A N 1
ATOM 869 C CA . ARG A 1 116 ? 23.228 -7.701 -29.709 1.00 91.75 116 ARG A CA 1
ATOM 870 C C . ARG A 1 116 ? 23.200 -6.431 -30.552 1.00 91.75 116 ARG A C 1
ATOM 872 O O . ARG A 1 116 ? 23.547 -6.492 -31.727 1.00 91.75 116 ARG A O 1
ATOM 879 N N . LEU A 1 117 ? 22.836 -5.297 -29.954 1.00 92.19 117 LEU A N 1
ATOM 880 C CA . LEU A 1 117 ? 22.829 -4.003 -30.637 1.00 92.19 117 LEU A CA 1
ATOM 881 C C . LEU A 1 117 ? 24.233 -3.601 -31.090 1.00 92.19 117 LEU A C 1
ATOM 883 O O . LEU A 1 117 ? 24.399 -3.199 -32.238 1.00 92.19 117 LEU A O 1
ATOM 887 N N . TYR A 1 118 ? 25.241 -3.767 -30.228 1.00 89.94 118 TYR A N 1
ATOM 888 C CA . TYR A 1 118 ? 26.640 -3.533 -30.582 1.00 89.94 118 TYR A CA 1
ATOM 889 C C . TYR A 1 118 ? 27.053 -4.354 -31.809 1.00 89.94 118 TYR A C 1
ATOM 891 O O . TYR A 1 118 ? 27.515 -3.781 -32.793 1.00 89.94 118 TYR A O 1
ATOM 899 N N . LEU A 1 119 ? 26.824 -5.673 -31.791 1.00 89.00 119 LEU A N 1
ATOM 900 C CA . LEU A 1 119 ? 27.201 -6.555 -32.899 1.00 89.00 119 LEU A CA 1
ATOM 901 C C . LEU A 1 119 ? 26.455 -6.206 -34.189 1.00 89.00 119 LEU A C 1
ATOM 903 O O . LEU A 1 119 ? 27.062 -6.201 -35.259 1.00 89.00 119 LEU A O 1
ATOM 907 N N . GLN A 1 120 ? 25.162 -5.880 -34.103 1.00 91.06 120 GLN A N 1
ATOM 908 C CA . GLN A 1 120 ? 24.376 -5.458 -35.263 1.00 91.06 120 GLN A CA 1
ATOM 909 C C . GLN A 1 120 ? 24.908 -4.156 -35.863 1.00 91.06 120 GLN A C 1
ATOM 911 O O . GLN A 1 120 ? 25.136 -4.094 -37.070 1.00 91.06 120 GLN A O 1
ATOM 916 N N . LEU A 1 121 ? 25.139 -3.135 -35.034 1.00 92.56 121 LEU A N 1
ATOM 917 C CA . LEU A 1 121 ? 25.667 -1.855 -35.494 1.00 92.56 121 LEU A CA 1
ATOM 918 C C . LEU A 1 121 ? 27.055 -2.037 -36.100 1.00 92.56 121 LEU A C 1
ATOM 920 O O . LEU A 1 121 ? 27.253 -1.671 -37.255 1.00 92.56 121 LEU A O 1
ATOM 924 N N . PHE A 1 122 ? 27.974 -2.665 -35.366 1.00 92.88 122 PHE A N 1
ATOM 925 C CA . PHE A 1 122 ? 29.356 -2.871 -35.790 1.00 92.88 122 PHE A CA 1
ATOM 926 C C . PHE A 1 122 ? 29.452 -3.663 -37.101 1.00 92.88 122 PHE A C 1
ATOM 928 O O . PHE A 1 122 ? 30.195 -3.266 -38.001 1.00 92.88 122 PHE A O 1
ATOM 935 N N . SER A 1 123 ? 28.637 -4.713 -37.253 1.00 90.25 123 SER A N 1
ATOM 936 C CA . SER A 1 123 ? 28.583 -5.524 -38.479 1.00 90.25 123 SER A CA 1
ATOM 937 C C . SER A 1 123 ? 27.943 -4.799 -39.664 1.00 90.25 123 SER A C 1
ATOM 939 O O . SER A 1 123 ? 28.260 -5.111 -40.806 1.00 90.25 123 SER A O 1
ATOM 941 N N . SER A 1 124 ? 27.041 -3.844 -39.413 1.00 90.69 124 SER A N 1
ATOM 942 C CA . SER A 1 124 ? 26.361 -3.075 -40.466 1.00 90.69 124 SER A CA 1
ATOM 943 C C . SER A 1 124 ? 27.170 -1.890 -41.003 1.00 90.69 124 SER A C 1
ATOM 945 O O . SER A 1 124 ? 26.777 -1.288 -42.004 1.00 90.69 124 SER A O 1
ATOM 947 N N . LEU A 1 125 ? 28.282 -1.527 -40.350 1.00 90.56 125 LEU A N 1
ATOM 948 C CA . LEU A 1 125 ? 29.106 -0.401 -40.782 1.00 90.56 125 LEU A CA 1
ATOM 949 C C . LEU A 1 125 ? 29.750 -0.697 -42.149 1.00 90.56 125 LEU A C 1
ATOM 951 O O . LEU A 1 125 ? 30.438 -1.707 -42.287 1.00 90.56 125 LEU A O 1
ATOM 955 N N . PRO A 1 126 ? 29.628 0.209 -43.137 1.00 88.06 126 PRO A N 1
ATOM 956 C CA . PRO A 1 126 ? 30.215 0.028 -44.467 1.00 88.06 126 PRO A CA 1
ATOM 957 C C . PRO A 1 126 ? 31.728 0.315 -44.506 1.00 88.06 126 PRO A C 1
ATOM 959 O O . PRO A 1 126 ? 32.323 0.380 -45.578 1.00 88.06 126 PRO A O 1
ATOM 962 N N . THR A 1 127 ? 32.352 0.546 -43.351 1.00 91.31 127 THR A N 1
ATOM 963 C CA . THR A 1 127 ? 33.773 0.875 -43.209 1.00 91.31 127 THR A CA 1
ATOM 964 C C . THR A 1 127 ? 34.497 -0.217 -42.425 1.00 91.31 127 THR A C 1
ATOM 966 O O . THR A 1 127 ? 33.960 -0.649 -41.402 1.00 91.31 127 THR A O 1
ATOM 969 N N . PRO A 1 128 ? 35.722 -0.612 -42.816 1.00 91.31 128 PRO A N 1
ATOM 970 C CA . PRO A 1 128 ? 36.543 -1.551 -42.054 1.00 91.31 128 PRO A CA 1
ATOM 971 C C . PRO A 1 128 ? 36.739 -1.119 -40.596 1.00 91.31 128 PRO A C 1
ATOM 973 O O . PRO A 1 128 ? 37.206 -0.013 -40.324 1.00 91.31 128 PRO A O 1
ATOM 976 N N . GLY A 1 129 ? 36.376 -1.998 -39.664 1.00 90.19 129 GLY A N 1
ATOM 977 C CA . GLY A 1 129 ? 36.428 -1.777 -38.223 1.00 90.19 129 GLY A CA 1
ATOM 978 C C . GLY A 1 129 ? 37.179 -2.898 -37.509 1.00 90.19 129 GLY A C 1
ATOM 979 O O . GLY A 1 129 ? 36.962 -4.082 -37.777 1.00 90.19 129 GLY A O 1
ATOM 980 N N . LEU A 1 130 ? 38.062 -2.508 -36.588 1.00 90.56 130 LEU A N 1
ATOM 981 C CA . LEU A 1 130 ? 38.882 -3.396 -35.765 1.00 90.56 130 LEU A CA 1
ATOM 982 C C . LEU A 1 130 ? 38.827 -2.923 -34.315 1.00 90.56 130 LEU A C 1
ATOM 984 O O . LEU A 1 130 ? 39.060 -1.746 -34.037 1.00 90.56 130 LEU A O 1
ATOM 988 N N . VAL A 1 131 ? 38.549 -3.842 -33.399 1.00 90.81 131 VAL A N 1
ATOM 989 C CA . VAL A 1 131 ? 38.730 -3.628 -31.964 1.00 90.81 131 VAL A CA 1
ATOM 990 C C . VAL A 1 131 ? 40.023 -4.313 -31.570 1.00 90.81 131 VAL A C 1
ATOM 992 O O . VAL A 1 131 ? 40.208 -5.494 -31.854 1.00 90.81 131 VAL A O 1
ATOM 995 N N . LEU A 1 132 ? 40.923 -3.571 -30.930 1.00 92.25 132 LEU A N 1
ATOM 996 C CA . LEU A 1 132 ? 42.234 -4.066 -30.525 1.00 92.25 132 LEU A CA 1
ATOM 997 C C . LEU A 1 132 ? 42.367 -4.053 -29.001 1.00 92.25 132 LEU A C 1
ATOM 999 O O . LEU A 1 132 ? 41.811 -3.184 -28.327 1.00 92.25 132 LEU A O 1
ATOM 1003 N N . THR A 1 133 ? 43.140 -4.988 -28.458 1.00 92.69 133 THR A N 1
ATOM 1004 C CA . THR A 1 133 ? 43.655 -4.884 -27.090 1.00 92.69 133 THR A CA 1
ATOM 1005 C C . THR A 1 133 ? 44.723 -3.781 -27.011 1.00 92.69 133 THR A C 1
ATOM 1007 O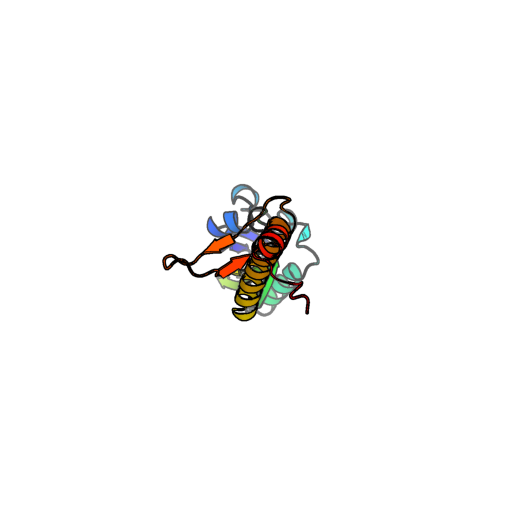 O . THR A 1 133 ? 45.292 -3.406 -28.042 1.00 92.69 133 THR A O 1
ATOM 1010 N N . PRO A 1 134 ? 45.055 -3.266 -25.808 1.00 93.00 134 PRO A N 1
ATOM 1011 C CA . PRO A 1 134 ? 46.152 -2.305 -25.637 1.00 93.00 134 PRO A CA 1
ATOM 1012 C C . PRO A 1 134 ? 47.503 -2.795 -26.184 1.00 93.00 134 PRO A C 1
ATOM 1014 O O . PRO A 1 134 ? 48.323 -1.986 -26.608 1.00 93.00 134 PRO A O 1
ATOM 1017 N N . ASP A 1 135 ? 47.700 -4.114 -26.229 1.00 92.88 135 ASP A N 1
ATOM 1018 C CA . ASP A 1 135 ? 48.916 -4.768 -26.725 1.00 92.88 135 ASP A CA 1
ATOM 1019 C C . ASP A 1 135 ? 48.908 -4.961 -28.257 1.00 92.88 135 ASP A C 1
ATOM 1021 O O . ASP A 1 135 ? 49.822 -5.560 -28.822 1.00 92.88 135 ASP A O 1
ATOM 1025 N N . GLY A 1 136 ? 47.867 -4.471 -28.941 1.00 88.06 136 GLY A N 1
ATOM 1026 C CA . GLY A 1 136 ? 47.738 -4.492 -30.399 1.00 88.06 136 GLY A CA 1
ATOM 1027 C C . GLY A 1 136 ? 47.151 -5.779 -30.986 1.00 88.06 136 GLY A C 1
ATOM 1028 O O . GLY A 1 136 ? 47.183 -5.951 -32.203 1.00 88.06 136 GLY A O 1
ATOM 1029 N N . GLN A 1 137 ? 46.608 -6.686 -30.167 1.00 90.88 137 GLN A N 1
ATOM 1030 C CA . GLN A 1 137 ? 45.954 -7.905 -30.661 1.00 90.88 137 GLN A CA 1
ATOM 1031 C C . GLN A 1 137 ? 44.522 -7.610 -31.112 1.00 90.88 137 GLN A C 1
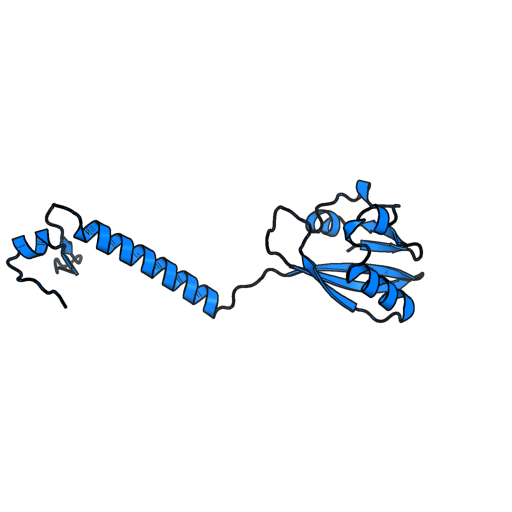ATOM 1033 O O . GLN A 1 137 ? 43.817 -6.848 -30.457 1.00 90.88 137 GLN A O 1
ATOM 1038 N N . ILE A 1 138 ? 44.069 -8.233 -32.203 1.00 88.62 138 ILE A N 1
ATOM 1039 C CA . ILE A 1 138 ? 42.690 -8.080 -32.686 1.00 88.62 138 ILE A CA 1
ATOM 1040 C C . ILE A 1 138 ? 41.742 -8.840 -31.755 1.00 88.62 138 ILE A C 1
ATOM 1042 O O . ILE A 1 138 ? 41.839 -10.057 -31.623 1.00 88.62 138 ILE A O 1
ATOM 1046 N N . LEU A 1 139 ? 40.836 -8.101 -31.119 1.00 88.06 139 LEU A N 1
ATOM 1047 C CA . LEU A 1 139 ? 39.780 -8.617 -30.252 1.00 88.06 139 LEU A CA 1
ATOM 1048 C C . LEU A 1 139 ? 38.481 -8.863 -31.032 1.00 88.06 139 LEU A C 1
ATOM 1050 O O . LEU A 1 139 ? 37.784 -9.832 -30.754 1.00 88.06 139 LEU A O 1
ATOM 1054 N N . ASP A 1 140 ? 38.163 -7.990 -31.991 1.00 88.19 140 ASP A N 1
ATOM 1055 C CA . ASP A 1 140 ? 36.973 -8.105 -32.839 1.00 88.19 140 ASP A CA 1
ATOM 1056 C C . ASP A 1 140 ? 37.203 -7.418 -34.196 1.00 88.19 140 ASP A C 1
ATOM 1058 O O . ASP A 1 140 ? 38.003 -6.482 -34.309 1.00 88.19 140 ASP A O 1
ATOM 1062 N N . THR A 1 141 ? 36.500 -7.862 -35.235 1.00 91.81 141 THR A N 1
ATOM 1063 C CA . THR A 1 141 ? 36.526 -7.240 -36.561 1.00 91.81 141 THR A CA 1
ATOM 1064 C C . THR A 1 141 ? 35.165 -7.335 -37.234 1.00 91.81 141 THR A C 1
ATOM 1066 O O . THR A 1 141 ? 34.487 -8.357 -37.161 1.00 91.81 141 THR A O 1
ATOM 1069 N N . ASN A 1 142 ? 34.749 -6.259 -37.900 1.00 91.62 142 ASN A N 1
ATOM 1070 C CA . ASN A 1 142 ? 33.526 -6.288 -38.691 1.00 91.62 142 ASN A CA 1
ATOM 1071 C C . ASN A 1 142 ? 33.776 -6.945 -40.068 1.00 91.62 142 ASN A C 1
ATOM 1073 O O . ASN A 1 142 ? 34.932 -7.135 -40.458 1.00 91.62 142 ASN A O 1
ATOM 1077 N N . PRO A 1 143 ? 32.725 -7.266 -40.848 1.00 91.88 143 PRO A N 1
ATOM 1078 C CA . PRO A 1 143 ? 32.885 -7.945 -42.136 1.00 91.88 143 PRO A CA 1
ATOM 1079 C C . PRO A 1 143 ? 33.802 -7.209 -43.125 1.00 91.88 143 PRO A C 1
ATOM 1081 O O . PRO A 1 143 ? 34.598 -7.837 -43.820 1.00 91.88 143 PRO A O 1
ATOM 1084 N N . GLU A 1 144 ? 33.737 -5.876 -43.177 1.00 91.38 144 GLU A N 1
ATOM 1085 C CA . GLU A 1 144 ? 34.608 -5.078 -44.052 1.00 91.38 144 GLU A CA 1
ATOM 1086 C C . GLU A 1 144 ? 36.077 -5.093 -43.590 1.00 91.38 144 GLU A C 1
ATOM 1088 O O . GLU A 1 144 ? 36.991 -5.102 -44.415 1.00 91.38 144 GLU A O 1
ATOM 1093 N N . GLY A 1 145 ? 36.323 -5.156 -42.278 1.00 89.31 145 GLY A N 1
ATOM 1094 C CA . GLY A 1 145 ? 37.649 -5.336 -41.685 1.00 89.31 145 GLY A CA 1
ATOM 1095 C C . GLY A 1 145 ? 38.232 -6.718 -41.965 1.00 89.31 145 GLY A C 1
ATOM 1096 O O . GLY A 1 145 ? 39.386 -6.816 -42.381 1.00 89.31 145 GLY A O 1
ATOM 1097 N N . ALA A 1 146 ? 37.420 -7.771 -41.840 1.00 87.00 146 ALA A N 1
ATOM 1098 C CA . ALA A 1 146 ? 37.816 -9.137 -42.173 1.00 87.00 146 ALA A CA 1
ATOM 1099 C C . ALA A 1 146 ? 38.254 -9.261 -43.643 1.00 87.00 146 ALA A C 1
ATOM 1101 O O . ALA A 1 146 ? 39.321 -9.814 -43.923 1.00 87.00 146 ALA A O 1
ATOM 1102 N N . LYS A 1 147 ? 37.493 -8.659 -44.572 1.00 86.44 147 LYS A N 1
ATOM 1103 C CA . LYS A 1 147 ? 37.852 -8.586 -46.000 1.00 86.44 147 LYS A CA 1
ATOM 1104 C C . LYS A 1 147 ? 39.194 -7.886 -46.222 1.00 86.44 147 LYS A C 1
ATOM 1106 O O . LYS A 1 147 ? 40.000 -8.357 -47.021 1.00 86.44 147 LYS A O 1
ATOM 1111 N N . LEU A 1 148 ? 39.448 -6.782 -45.513 1.00 84.31 148 LEU A N 1
ATOM 1112 C CA . LEU A 1 148 ? 40.696 -6.017 -45.624 1.00 84.31 148 LEU A CA 1
ATOM 1113 C C . LEU A 1 148 ? 41.903 -6.815 -45.108 1.00 84.31 148 LEU A C 1
ATOM 1115 O O . LEU A 1 148 ? 42.973 -6.773 -45.711 1.00 84.31 148 LEU A O 1
ATOM 1119 N N . LEU A 1 149 ? 41.720 -7.585 -44.035 1.00 81.75 149 LEU A N 1
ATOM 1120 C CA . LEU A 1 149 ? 42.753 -8.446 -43.453 1.00 81.75 149 LEU A CA 1
ATOM 1121 C C . LEU A 1 149 ? 42.982 -9.758 -44.223 1.00 81.75 149 LEU A C 1
ATOM 1123 O O . LEU A 1 149 ? 43.829 -10.556 -43.825 1.00 81.75 149 LEU A O 1
ATOM 1127 N N . GLY A 1 150 ? 42.252 -9.995 -45.318 1.00 76.31 150 GLY A N 1
ATOM 1128 C CA . GLY A 1 150 ? 42.351 -11.224 -46.108 1.00 76.31 150 GLY A CA 1
ATOM 1129 C C . GLY A 1 150 ? 41.734 -12.451 -45.427 1.00 76.31 150 GLY A C 1
ATOM 1130 O O . GLY A 1 150 ? 42.026 -13.579 -45.825 1.00 76.31 150 GLY A O 1
ATOM 1131 N N . GLY A 1 151 ? 40.898 -12.251 -44.403 1.00 62.31 151 GLY A N 1
ATOM 1132 C CA . GLY A 1 151 ? 40.166 -13.317 -43.729 1.00 62.31 151 GLY A CA 1
ATOM 1133 C C . GLY A 1 151 ? 38.992 -13.795 -44.581 1.00 62.31 151 GLY A C 1
ATOM 1134 O O . GLY A 1 151 ? 38.093 -13.019 -44.894 1.00 62.31 151 GLY A O 1
ATOM 1135 N N . ALA A 1 152 ? 39.002 -15.074 -44.959 1.00 49.62 152 ALA A N 1
ATOM 1136 C CA . ALA A 1 152 ? 37.834 -15.744 -45.524 1.00 49.62 152 ALA A CA 1
ATOM 1137 C C . ALA A 1 152 ? 36.728 -15.861 -44.462 1.00 49.62 152 ALA A C 1
ATOM 1139 O O . ALA A 1 152 ? 37.040 -16.070 -43.289 1.00 49.62 152 ALA A O 1
ATOM 1140 N N . ASP A 1 153 ? 35.467 -15.736 -44.892 1.00 49.16 153 ASP A N 1
ATOM 1141 C CA . ASP A 1 153 ? 34.247 -15.873 -44.085 1.00 49.16 153 ASP A CA 1
ATOM 1142 C C . ASP A 1 153 ? 34.386 -16.920 -42.968 1.00 49.16 153 ASP A C 1
ATOM 1144 O O . ASP A 1 153 ? 34.305 -18.127 -43.203 1.00 49.16 153 ASP A O 1
ATOM 1148 N N . ALA A 1 154 ? 34.547 -16.458 -41.729 1.00 38.59 154 ALA A N 1
ATOM 1149 C CA . ALA A 1 154 ? 34.337 -17.284 -40.549 1.00 38.59 154 ALA A CA 1
ATOM 1150 C C . ALA A 1 154 ? 32.861 -17.169 -40.147 1.00 38.59 154 ALA A C 1
ATOM 1152 O O . ALA A 1 154 ? 32.511 -16.504 -39.175 1.00 38.59 154 ALA A O 1
ATOM 1153 N N . ALA A 1 155 ? 31.989 -17.782 -40.950 1.00 35.72 155 ALA A N 1
ATOM 1154 C CA . ALA A 1 155 ? 30.594 -18.011 -40.606 1.00 35.72 155 ALA A CA 1
ATOM 1155 C C . ALA A 1 155 ? 30.413 -19.470 -40.163 1.00 35.72 155 ALA A C 1
ATOM 1157 O O . ALA A 1 155 ? 30.457 -20.375 -40.996 1.00 35.72 155 ALA A O 1
ATOM 1158 N N . ALA A 1 156 ? 30.207 -19.675 -38.860 1.00 33.75 156 ALA A N 1
ATOM 1159 C CA . ALA A 1 156 ? 29.365 -20.727 -38.279 1.00 33.75 156 ALA A CA 1
ATOM 1160 C C . ALA A 1 156 ? 29.088 -20.399 -36.806 1.00 33.75 156 ALA A C 1
ATOM 1162 O O . ALA A 1 156 ? 30.068 -20.312 -36.032 1.00 33.75 156 ALA A O 1
#

Secondary structure (DSSP, 8-state):
-EEE-TTSBEEEE-HHHHHHTT--GGGTTTSBHHHH-GGGTTSHHHHHHHHHHHH---EEEEEE---TTSTT-EEEEEEEE-GGGPEEEEEEEE-----HHHHHHHHHHHHHHHHHHHHHHHHH-SS--EEE-TTS-EEEE-HHHHHHTT------